Protein AF-A0A502I8U9-F1 (afdb_monomer)

Solvent-accessible surface area (backbone atoms only — not comparable to full-atom values): 5964 Å² total; per-residue (Å²): 132,61,50,52,40,38,21,31,28,50,96,65,68,37,88,92,39,73,93,49,68,43,16,64,54,47,32,56,50,46,45,60,57,45,50,75,48,30,48,58,88,40,40,46,66,42,69,39,44,43,92,63,51,87,46,75,69,41,45,56,53,24,51,42,40,74,69,69,74,45,55,42,24,26,33,32,43,91,88,39,83,56,30,47,42,72,60,51,67,68,47,52,51,54,50,40,48,73,72,66,44,51,50,54,95,78,114

pLDDT: mean 92.36, std 6.61, range [60.75, 97.81]

Organism: Brevibacillus laterosporus (NCBI:txid1465)

Secondary structure (DSSP, 8-state):
-PEEEEEEE-SSPPTT-TTSPPHHHHHHHHHHHHHTTB-GGGEEEEEEETTS--SHHHHHHHHHHHTTSS-SSEEEETTEEEEESS--HHHHHHHHHHTTPPBGGG-

Mean predicted aligned error: 3.65 Å

Sequence (107 aa):
MKVEILVYGTEQLCASCVNLPSAKETAVWLEAAAGRKFVQEQFAVRYCDFLQPTTEIDKLWAKRIEEEALWYPLVVISGEIVGEGNPKLKQVYDALAKAGVQHLDQL

Radius of gyration: 13.41 Å; Cα contacts (8 Å, |Δi|>4): 180; chains: 1; bounding box: 34×26×34 Å

Structure (mmCIF, N/CA/C/O backbone):
data_AF-A0A502I8U9-F1
#
_entry.id   AF-A0A502I8U9-F1
#
loop_
_atom_site.group_PDB
_atom_site.id
_atom_site.type_symbol
_atom_site.label_atom_id
_atom_site.label_alt_id
_atom_site.label_comp_id
_atom_site.label_asym_id
_atom_site.label_entity_id
_atom_site.label_seq_id
_atom_site.pdbx_PDB_ins_code
_atom_site.Cartn_x
_atom_site.Cartn_y
_atom_site.Cartn_z
_atom_site.occupancy
_atom_site.B_iso_or_equiv
_atom_site.auth_seq_id
_atom_site.auth_comp_id
_atom_site.auth_asym_id
_atom_site.auth_atom_id
_atom_site.pdbx_PDB_model_num
ATOM 1 N N . MET A 1 1 ? -5.553 -5.763 16.399 1.00 72.56 1 MET A N 1
ATOM 2 C CA . MET A 1 1 ? -4.711 -6.017 15.207 1.00 72.56 1 MET A CA 1
ATOM 3 C C . MET A 1 1 ? -4.886 -4.840 14.271 1.00 72.56 1 MET A C 1
ATOM 5 O O . MET A 1 1 ? -5.990 -4.312 14.241 1.00 72.56 1 MET A O 1
ATOM 9 N N . LYS A 1 2 ? -3.832 -4.411 13.574 1.00 92.00 2 LYS A N 1
ATOM 10 C CA . LYS A 1 2 ? -3.929 -3.350 12.565 1.00 92.00 2 LYS A CA 1
ATOM 11 C C . LYS A 1 2 ? -4.002 -3.970 11.176 1.00 92.00 2 LYS A C 1
ATOM 13 O O . LYS A 1 2 ? -3.347 -4.982 10.939 1.00 92.00 2 LYS A O 1
ATOM 18 N N . VAL A 1 3 ? -4.779 -3.371 10.284 1.00 96.56 3 VAL A N 1
ATOM 19 C CA . VAL A 1 3 ? -4.795 -3.726 8.863 1.00 96.56 3 VAL A CA 1
ATOM 20 C C . VAL A 1 3 ? -3.572 -3.105 8.195 1.00 96.56 3 VAL A C 1
ATOM 22 O O . VAL A 1 3 ? -3.350 -1.902 8.299 1.00 96.56 3 VAL A O 1
ATOM 25 N N . GLU A 1 4 ? -2.762 -3.912 7.518 1.00 96.69 4 GLU A N 1
ATOM 26 C CA . GLU A 1 4 ? -1.605 -3.399 6.786 1.00 96.69 4 GLU A CA 1
ATOM 27 C C . GLU A 1 4 ? -1.975 -3.042 5.345 1.00 96.69 4 GLU A C 1
ATOM 29 O O . GLU A 1 4 ? -2.606 -3.827 4.632 1.00 96.69 4 GLU A O 1
ATOM 34 N N . ILE A 1 5 ? -1.533 -1.863 4.916 1.00 97.50 5 ILE A N 1
ATOM 35 C CA . ILE A 1 5 ? -1.488 -1.449 3.517 1.00 97.50 5 ILE A CA 1
ATOM 36 C C . ILE A 1 5 ? -0.044 -1.607 3.057 1.00 97.50 5 ILE A C 1
ATOM 38 O O . ILE A 1 5 ? 0.821 -0.788 3.371 1.00 97.50 5 ILE A O 1
ATOM 42 N N . LEU A 1 6 ? 0.229 -2.685 2.336 1.00 97.81 6 LEU A N 1
ATOM 43 C CA . LEU A 1 6 ? 1.558 -2.991 1.827 1.00 97.81 6 LEU A CA 1
ATOM 44 C C . LEU A 1 6 ? 1.728 -2.322 0.469 1.00 97.81 6 LEU A C 1
ATOM 46 O O . LEU A 1 6 ? 0.914 -2.532 -0.429 1.00 97.81 6 LEU A O 1
ATOM 50 N N . VAL A 1 7 ? 2.775 -1.514 0.322 1.00 97.69 7 VAL A N 1
ATOM 51 C CA . VAL A 1 7 ? 3.098 -0.819 -0.927 1.00 97.69 7 VAL A CA 1
ATOM 52 C C . VAL A 1 7 ? 4.458 -1.298 -1.407 1.00 97.69 7 VAL A C 1
ATOM 54 O O . VAL A 1 7 ? 5.493 -0.888 -0.878 1.00 97.69 7 VAL A O 1
ATOM 57 N N . TYR A 1 8 ? 4.451 -2.177 -2.403 1.00 97.12 8 TYR A N 1
ATOM 58 C CA . TYR A 1 8 ? 5.655 -2.736 -2.998 1.00 97.12 8 TYR A CA 1
ATOM 59 C C . TYR A 1 8 ? 6.167 -1.867 -4.141 1.00 97.12 8 TYR A C 1
ATOM 61 O O . TYR A 1 8 ? 5.410 -1.406 -4.998 1.00 97.12 8 TYR A O 1
ATOM 69 N N . GLY A 1 9 ? 7.478 -1.688 -4.175 1.00 94.31 9 GLY A N 1
ATOM 70 C CA . GLY A 1 9 ? 8.214 -1.097 -5.283 1.00 94.31 9 GLY A CA 1
ATOM 71 C C . GLY A 1 9 ? 9.700 -1.160 -4.987 1.00 94.31 9 GLY A C 1
ATOM 72 O O . GLY A 1 9 ? 10.132 -1.986 -4.195 1.00 94.31 9 GLY A O 1
ATOM 73 N N . THR A 1 10 ? 10.477 -0.273 -5.589 1.00 92.19 10 THR A N 1
ATOM 74 C CA . THR A 1 10 ? 11.901 -0.118 -5.284 1.00 92.19 10 THR A CA 1
ATOM 75 C C . THR A 1 10 ? 12.272 1.369 -5.351 1.00 92.19 10 THR A C 1
ATOM 77 O O . THR A 1 10 ? 11.378 2.214 -5.454 1.00 92.19 10 THR A O 1
ATOM 80 N N . GLU A 1 11 ? 13.548 1.725 -5.208 1.00 85.06 11 GLU A N 1
ATOM 81 C CA . GLU A 1 11 ? 13.998 3.119 -5.352 1.00 85.06 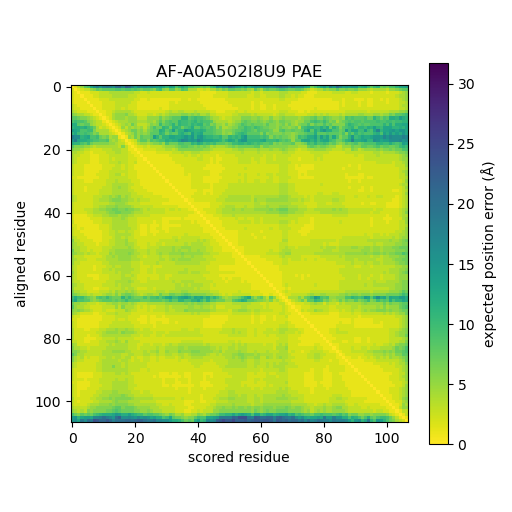11 GLU A CA 1
ATOM 82 C C . GLU A 1 11 ? 13.886 3.626 -6.790 1.00 85.06 11 GLU A C 1
ATOM 84 O O . GLU A 1 11 ? 13.669 4.813 -7.022 1.00 85.06 11 GLU A O 1
ATOM 89 N N . GLN A 1 12 ? 14.021 2.722 -7.756 1.00 83.75 12 GLN A N 1
ATOM 90 C CA . GLN A 1 12 ? 13.835 3.020 -9.168 1.00 83.75 12 GLN A CA 1
ATOM 91 C C . GLN A 1 12 ? 12.348 3.167 -9.501 1.00 83.75 12 GLN A C 1
ATOM 93 O O . GLN A 1 12 ? 11.495 2.485 -8.932 1.00 83.75 12 GLN A O 1
ATOM 98 N N . LEU A 1 13 ? 12.042 4.061 -10.442 1.00 79.00 13 LEU A N 1
ATOM 99 C CA . LEU A 1 13 ? 10.702 4.183 -11.008 1.00 79.00 13 LEU A CA 1
ATOM 100 C C . LEU A 1 13 ? 10.425 3.017 -11.956 1.00 79.00 13 LEU A C 1
ATOM 102 O O . LEU A 1 13 ? 11.315 2.553 -12.670 1.00 79.00 13 LEU A O 1
ATOM 106 N N . CYS A 1 14 ? 9.167 2.587 -12.006 1.00 80.56 14 CYS A N 1
ATOM 107 C CA . CYS A 1 14 ? 8.752 1.556 -12.944 1.00 80.56 14 CYS A CA 1
ATOM 108 C C . CYS A 1 14 ? 8.925 2.057 -14.379 1.00 80.56 14 CYS A C 1
ATOM 110 O O . CYS A 1 14 ? 8.385 3.101 -14.750 1.00 80.56 14 CYS A O 1
ATOM 112 N N . ALA A 1 15 ? 9.639 1.279 -15.198 1.00 77.75 15 ALA A N 1
ATOM 113 C CA . ALA A 1 15 ? 9.881 1.589 -16.605 1.00 77.75 15 ALA A CA 1
ATOM 114 C C . ALA A 1 15 ? 8.576 1.787 -17.402 1.00 77.75 15 ALA A C 1
ATOM 116 O O . ALA A 1 15 ? 8.534 2.590 -18.331 1.00 77.75 15 ALA A O 1
ATOM 117 N N . SER A 1 16 ? 7.495 1.113 -16.999 1.00 80.31 16 SER A N 1
ATOM 118 C CA . SER A 1 16 ? 6.164 1.237 -17.608 1.00 80.31 16 SER A CA 1
ATOM 119 C C . SER A 1 16 ? 5.334 2.398 -17.045 1.00 80.31 16 SER A C 1
ATOM 121 O O . SER A 1 16 ? 4.324 2.777 -17.636 1.00 80.31 16 SER A O 1
ATOM 123 N N . CYS A 1 17 ? 5.733 2.984 -15.911 1.00 76.44 17 CYS A N 1
ATOM 124 C CA . CYS A 1 17 ? 4.963 3.990 -15.171 1.00 76.44 17 CYS A CA 1
ATOM 125 C C . CYS A 1 17 ? 5.763 5.278 -14.909 1.00 76.44 17 CYS A C 1
ATOM 127 O O . CYS A 1 17 ? 5.552 5.938 -13.899 1.00 76.44 17 CYS A O 1
ATOM 129 N N . VAL A 1 18 ? 6.662 5.667 -15.818 1.00 76.69 18 VAL A N 1
ATOM 130 C CA . VAL A 1 18 ? 7.643 6.762 -15.629 1.00 76.69 18 VAL A CA 1
ATOM 131 C C . VAL A 1 18 ? 7.076 8.129 -15.218 1.00 76.69 18 VAL A C 1
ATOM 133 O O . VAL A 1 18 ? 7.804 8.931 -14.645 1.00 76.69 18 VAL A O 1
ATOM 136 N N . ASN A 1 19 ? 5.796 8.405 -15.489 1.00 81.81 19 ASN A N 1
ATOM 137 C CA . ASN A 1 19 ? 5.130 9.667 -15.129 1.00 81.81 19 ASN A CA 1
ATOM 138 C C . ASN A 1 19 ? 4.263 9.566 -13.860 1.00 81.81 19 ASN A C 1
ATOM 140 O O . ASN A 1 19 ? 3.532 10.503 -13.537 1.00 81.81 19 ASN A O 1
ATOM 144 N N . LEU A 1 20 ? 4.272 8.414 -13.190 1.00 85.06 20 LEU A N 1
ATOM 145 C CA . LEU A 1 20 ? 3.490 8.139 -11.989 1.00 85.06 20 LEU A CA 1
ATOM 146 C C . LEU A 1 20 ? 4.384 8.210 -10.742 1.00 85.06 20 LEU A C 1
ATOM 148 O O . LEU A 1 20 ? 5.599 8.027 -10.847 1.00 85.06 20 LEU A O 1
ATOM 152 N N . PRO A 1 21 ? 3.800 8.492 -9.564 1.00 86.50 21 PRO A N 1
ATOM 153 C CA . PRO A 1 21 ? 4.557 8.563 -8.321 1.00 86.50 21 PRO A CA 1
ATOM 154 C C . PRO A 1 21 ? 5.280 7.246 -8.022 1.00 86.50 21 PRO A C 1
ATOM 156 O O . PRO A 1 21 ? 4.788 6.154 -8.320 1.00 86.50 21 PRO A O 1
ATOM 159 N N . SER A 1 22 ? 6.432 7.349 -7.365 1.00 92.00 22 SER A N 1
ATOM 160 C CA . SER A 1 22 ? 7.155 6.186 -6.853 1.00 92.00 22 SER A CA 1
ATOM 161 C C . SER A 1 22 ? 6.338 5.430 -5.799 1.00 92.00 22 SER A C 1
ATOM 163 O O . SER A 1 22 ? 5.364 5.931 -5.228 1.00 92.00 22 SER A O 1
ATOM 165 N N . ALA A 1 23 ? 6.768 4.214 -5.468 1.00 94.31 23 ALA A N 1
ATOM 166 C CA . ALA A 1 23 ? 6.155 3.445 -4.388 1.00 94.31 23 ALA A CA 1
ATOM 167 C C . ALA A 1 23 ? 6.311 4.095 -3.008 1.00 94.31 23 ALA A C 1
ATOM 169 O O . ALA A 1 23 ? 5.387 4.020 -2.198 1.00 94.31 23 ALA A O 1
ATOM 170 N N . LYS A 1 24 ? 7.421 4.799 -2.756 1.00 94.50 24 LYS A N 1
ATOM 171 C CA . LYS A 1 24 ? 7.606 5.573 -1.519 1.00 94.50 24 LYS A CA 1
ATOM 172 C C . LYS A 1 24 ? 6.610 6.734 -1.443 1.00 94.50 24 LYS A C 1
ATOM 174 O O . LYS A 1 24 ? 5.937 6.896 -0.429 1.00 94.50 24 LYS A O 1
ATOM 179 N N . GLU A 1 25 ? 6.463 7.500 -2.523 1.00 94.62 25 GLU A N 1
ATOM 180 C CA . GLU A 1 25 ? 5.487 8.599 -2.590 1.00 94.62 25 GLU A CA 1
ATOM 181 C C . GLU A 1 25 ? 4.050 8.090 -2.470 1.00 94.62 25 GLU A C 1
ATOM 183 O O . GLU A 1 25 ? 3.247 8.666 -1.738 1.00 94.62 25 GLU A O 1
ATOM 188 N N . THR A 1 26 ? 3.741 6.969 -3.125 1.00 95.50 26 THR A N 1
ATOM 189 C CA . THR A 1 26 ? 2.437 6.306 -3.033 1.00 95.50 26 THR A CA 1
ATOM 190 C C . THR A 1 26 ? 2.136 5.879 -1.600 1.00 95.50 26 THR A C 1
ATOM 192 O O . THR A 1 26 ? 1.032 6.120 -1.124 1.00 95.50 26 THR A O 1
ATOM 195 N N . ALA A 1 27 ? 3.105 5.312 -0.876 1.00 96.88 27 ALA A N 1
ATOM 196 C CA . ALA A 1 27 ? 2.929 4.945 0.527 1.00 96.88 27 ALA A CA 1
ATOM 197 C C . ALA A 1 27 ? 2.604 6.165 1.407 1.00 96.88 27 ALA A C 1
ATOM 199 O O . ALA A 1 27 ? 1.620 6.144 2.144 1.00 96.88 27 ALA A O 1
ATOM 200 N N . VAL A 1 28 ? 3.368 7.256 1.281 1.00 96.44 28 VAL A N 1
ATOM 201 C CA . VAL A 1 28 ? 3.125 8.501 2.038 1.00 96.44 28 VAL A CA 1
ATOM 202 C C . VAL A 1 28 ? 1.759 9.099 1.701 1.00 96.44 28 VAL A C 1
ATOM 204 O O . VAL A 1 28 ? 1.018 9.529 2.587 1.00 96.44 28 VAL A O 1
ATOM 207 N N . TRP A 1 29 ? 1.403 9.112 0.418 1.00 96.19 29 TRP A N 1
ATOM 208 C CA . TRP A 1 29 ? 0.111 9.604 -0.040 1.00 96.19 29 TRP A CA 1
ATOM 209 C C . TRP A 1 29 ? -1.050 8.770 0.507 1.00 96.19 29 TRP A C 1
ATOM 211 O O . TRP A 1 29 ? -2.030 9.348 0.981 1.00 96.19 29 TRP A O 1
ATOM 221 N N . LEU A 1 30 ? -0.941 7.439 0.479 1.00 97.12 30 LEU A N 1
ATOM 222 C CA . LEU A 1 30 ? -1.960 6.537 1.014 1.00 97.12 30 LEU A CA 1
ATOM 223 C C . LEU A 1 30 ? -2.108 6.677 2.526 1.00 97.12 30 LEU A C 1
ATOM 225 O O . LEU A 1 30 ? -3.240 6.735 2.995 1.00 97.12 30 LEU A O 1
ATOM 229 N N . GLU A 1 31 ? -1.009 6.806 3.268 1.00 96.81 31 GLU A N 1
ATOM 230 C CA . GLU A 1 31 ? -1.029 7.031 4.720 1.00 96.81 31 GLU A CA 1
ATOM 231 C C . GLU A 1 31 ? -1.820 8.307 5.035 1.00 96.81 31 GLU A C 1
ATOM 233 O O . GLU A 1 31 ? -2.803 8.285 5.777 1.00 96.81 31 GLU A O 1
ATOM 238 N N . ALA A 1 32 ? -1.471 9.414 4.371 1.00 96.31 32 ALA A N 1
ATOM 239 C CA . ALA A 1 32 ? -2.157 10.687 4.557 1.00 96.31 32 ALA A CA 1
ATOM 240 C C . ALA A 1 32 ? -3.625 10.635 4.102 1.00 96.31 32 ALA A C 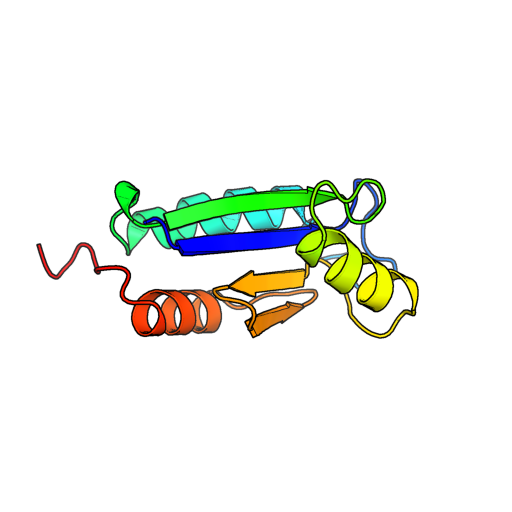1
ATOM 242 O O . ALA A 1 32 ? -4.489 11.261 4.715 1.00 96.31 32 ALA A O 1
ATOM 243 N N . ALA A 1 33 ? -3.930 9.948 2.999 1.00 96.25 33 ALA A N 1
ATOM 244 C CA . ALA A 1 33 ? -5.275 9.893 2.436 1.00 96.25 33 ALA A CA 1
ATOM 245 C C . ALA A 1 33 ? -6.218 8.961 3.193 1.00 96.25 33 ALA A C 1
ATOM 247 O O . ALA A 1 33 ? -7.399 9.291 3.325 1.00 96.25 33 ALA A O 1
ATOM 248 N N . ALA A 1 34 ? -5.730 7.824 3.680 1.00 96.06 34 ALA A N 1
ATOM 249 C CA . ALA A 1 34 ? -6.491 6.923 4.533 1.00 96.06 34 ALA A CA 1
ATOM 250 C C . ALA A 1 34 ? -6.719 7.546 5.915 1.00 96.06 34 ALA A C 1
ATOM 252 O O . ALA A 1 34 ? -7.852 7.523 6.393 1.00 96.06 34 ALA A O 1
ATOM 253 N N . GLY A 1 35 ? -5.714 8.218 6.488 1.00 95.88 35 GLY A N 1
ATOM 254 C CA . GLY A 1 35 ? -5.816 8.851 7.810 1.00 95.88 35 GLY A CA 1
ATOM 255 C C . GLY A 1 35 ? -6.817 10.007 7.892 1.00 95.88 35 GLY A C 1
ATOM 256 O O . GLY A 1 35 ? -7.264 10.367 8.973 1.00 95.88 35 GLY A O 1
ATOM 257 N N . ARG A 1 36 ? -7.234 10.576 6.751 1.00 95.50 36 ARG A N 1
ATOM 258 C CA . ARG A 1 36 ? -8.326 11.569 6.694 1.00 95.50 36 ARG A CA 1
ATOM 259 C C . ARG A 1 36 ? -9.726 10.962 6.785 1.00 95.50 36 ARG A C 1
ATOM 261 O O . ARG A 1 36 ? -10.683 11.709 6.945 1.00 95.50 36 ARG A O 1
ATOM 268 N N . LYS A 1 37 ? -9.864 9.650 6.593 1.00 95.69 37 LYS A N 1
ATOM 269 C CA . LYS A 1 37 ? -11.161 8.977 6.425 1.00 95.69 37 LYS A CA 1
ATOM 270 C C . LYS A 1 37 ? -11.378 7.841 7.420 1.00 95.69 37 LYS A C 1
ATOM 272 O O . LYS A 1 37 ? -12.519 7.556 7.770 1.00 95.69 37 LYS A O 1
ATOM 277 N N . PHE A 1 38 ? -10.299 7.219 7.877 1.00 96.38 38 PHE A N 1
ATOM 278 C CA . PHE A 1 38 ? -10.311 6.047 8.740 1.00 96.38 38 PHE A CA 1
ATOM 279 C C . PHE A 1 38 ? -9.550 6.299 10.040 1.00 96.38 38 PHE A C 1
ATOM 281 O O . PHE A 1 38 ? -8.670 7.156 10.099 1.00 96.38 38 PHE A O 1
ATOM 288 N N . VAL A 1 39 ? -9.870 5.518 11.071 1.00 95.62 39 VAL A N 1
ATOM 289 C CA . VAL A 1 39 ? -9.168 5.540 12.361 1.00 95.62 39 VAL A CA 1
ATOM 290 C C . VAL A 1 39 ? -7.717 5.093 12.174 1.00 95.62 39 VAL A C 1
ATOM 292 O O . VAL A 1 39 ? -7.450 3.926 11.879 1.00 95.62 39 VAL A O 1
ATOM 295 N N . GLN A 1 40 ? -6.778 6.019 12.370 1.00 94.00 40 GLN A N 1
ATOM 296 C CA . GLN A 1 40 ? -5.346 5.820 12.128 1.00 94.00 40 GLN A CA 1
ATOM 297 C C . GLN A 1 40 ? -4.758 4.662 12.948 1.00 94.00 40 GLN A C 1
ATOM 299 O O . GLN A 1 40 ? -3.875 3.939 12.496 1.00 94.00 40 GLN A O 1
ATOM 304 N N . GLU A 1 41 ? -5.256 4.430 14.160 1.00 94.12 41 GLU A N 1
ATOM 305 C CA . GLU A 1 41 ? -4.773 3.368 15.042 1.00 94.12 41 GLU A CA 1
ATOM 306 C C . GLU A 1 41 ? -5.123 1.961 14.537 1.00 94.12 41 GLU A C 1
ATOM 308 O O . GLU A 1 41 ? -4.532 0.987 15.009 1.00 94.12 41 GLU A O 1
ATOM 313 N N . GLN A 1 42 ? -6.056 1.833 13.589 1.00 96.12 42 GLN A N 1
ATOM 314 C CA . GLN A 1 42 ? -6.549 0.550 13.081 1.00 96.12 42 GLN A CA 1
ATOM 315 C C . GLN A 1 42 ? -5.857 0.078 11.804 1.00 96.12 42 GLN A C 1
ATOM 317 O O . GLN A 1 42 ? -6.04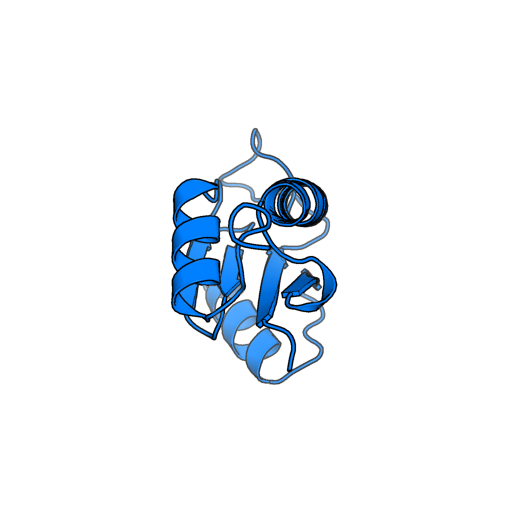4 -1.076 11.416 1.00 96.12 42 GLN A O 1
ATOM 322 N N . PHE A 1 43 ? -5.029 0.909 11.174 1.00 97.12 43 PHE A N 1
ATOM 323 C CA . PHE A 1 43 ? -4.245 0.509 10.011 1.00 97.12 43 PHE A CA 1
ATOM 324 C C . PHE A 1 43 ? -2.804 1.028 10.085 1.00 97.12 43 PHE A C 1
ATOM 326 O O . PHE A 1 43 ? -2.436 1.775 10.991 1.00 97.12 43 PHE A O 1
ATOM 333 N N . ALA A 1 44 ? -1.959 0.555 9.176 1.00 96.94 44 ALA A N 1
ATOM 334 C CA . ALA A 1 44 ? -0.609 1.068 8.974 1.00 96.94 44 AL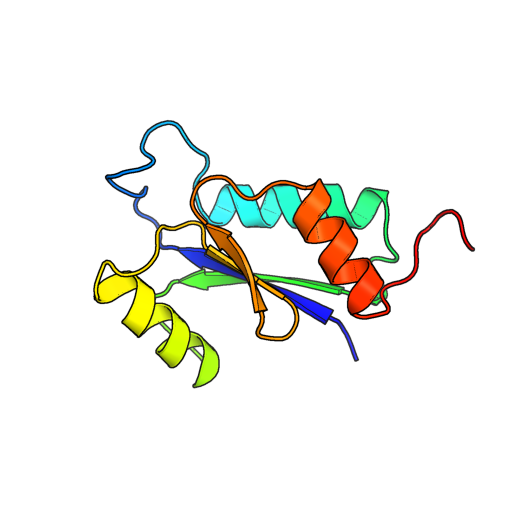A A CA 1
ATOM 335 C C . ALA A 1 44 ? -0.213 0.903 7.505 1.00 96.94 44 ALA A C 1
ATOM 337 O O . ALA A 1 44 ? -0.477 -0.151 6.921 1.00 96.94 44 ALA A O 1
ATOM 338 N N . VAL A 1 45 ? 0.440 1.901 6.910 1.00 97.44 45 VAL A N 1
ATOM 339 C CA . VAL A 1 45 ? 1.068 1.746 5.594 1.00 97.44 45 VAL A CA 1
ATOM 340 C C . VAL A 1 45 ? 2.525 1.328 5.756 1.00 97.44 45 VAL A C 1
ATOM 342 O O . VAL A 1 45 ? 3.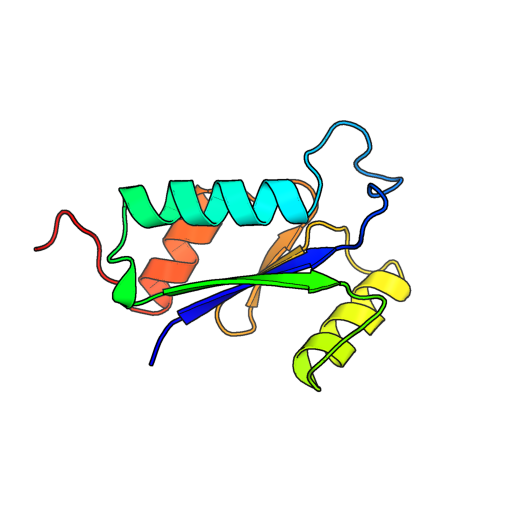297 1.948 6.488 1.00 97.44 45 VAL A O 1
ATOM 345 N N . ARG A 1 46 ? 2.924 0.284 5.027 1.00 96.62 46 ARG A N 1
ATOM 346 C CA . ARG A 1 46 ? 4.302 -0.210 4.985 1.00 96.62 46 ARG A CA 1
ATOM 347 C C . ARG A 1 46 ? 4.823 -0.190 3.556 1.00 96.62 46 ARG A C 1
ATOM 349 O O . ARG A 1 46 ? 4.334 -0.913 2.689 1.00 96.62 46 ARG A O 1
ATOM 356 N N . TYR A 1 47 ? 5.857 0.612 3.324 1.00 96.81 47 TYR A N 1
ATOM 357 C CA . TYR A 1 47 ? 6.651 0.521 2.104 1.00 96.81 47 TYR A CA 1
ATOM 358 C C . TYR A 1 47 ? 7.528 -0.735 2.142 1.00 96.81 47 TYR A C 1
ATOM 360 O O . TYR A 1 47 ? 8.182 -1.009 3.150 1.00 96.81 47 TYR A O 1
ATOM 368 N N . CYS A 1 48 ? 7.540 -1.481 1.041 1.00 96.38 48 CYS A N 1
ATOM 369 C CA . CYS A 1 48 ? 8.267 -2.734 0.900 1.00 96.38 48 CYS A CA 1
ATOM 370 C C . CYS A 1 48 ? 9.148 -2.669 -0.355 1.00 96.38 48 CYS A C 1
ATOM 372 O O . CYS A 1 48 ? 8.626 -2.616 -1.470 1.00 96.38 48 CYS A O 1
ATOM 374 N N . ASP A 1 49 ? 10.472 -2.679 -0.180 1.00 95.62 49 ASP A N 1
ATOM 375 C CA . ASP A 1 49 ? 11.401 -2.820 -1.304 1.00 95.62 49 ASP A CA 1
ATOM 376 C C . ASP A 1 49 ? 11.414 -4.284 -1.755 1.00 95.62 49 ASP A C 1
ATOM 378 O O . ASP A 1 49 ? 11.860 -5.160 -1.010 1.00 95.62 49 ASP A O 1
ATOM 382 N N . PHE A 1 50 ? 10.899 -4.569 -2.953 1.00 92.94 50 PHE A N 1
ATOM 383 C CA . PHE A 1 50 ? 10.819 -5.948 -3.437 1.00 92.94 50 PHE A CA 1
ATOM 384 C C . PHE A 1 50 ? 12.198 -6.559 -3.724 1.00 92.94 50 PHE A C 1
ATOM 386 O O . PHE A 1 50 ? 12.311 -7.778 -3.752 1.00 92.94 50 PHE A O 1
ATOM 393 N N . LEU A 1 51 ? 13.251 -5.746 -3.867 1.00 93.12 51 LEU A N 1
ATOM 394 C CA . LEU A 1 51 ? 14.629 -6.238 -3.990 1.00 93.12 51 LEU A CA 1
ATOM 395 C C . LEU A 1 51 ? 15.215 -6.704 -2.648 1.00 93.12 51 LEU A C 1
ATOM 397 O O . LEU A 1 51 ? 16.231 -7.396 -2.616 1.00 93.12 51 LEU A O 1
ATOM 401 N N . GLN A 1 52 ? 14.591 -6.322 -1.532 1.00 94.31 52 GLN A N 1
ATOM 402 C CA . GLN A 1 52 ? 15.027 -6.649 -0.174 1.00 94.31 52 GLN A CA 1
ATOM 403 C C . GLN A 1 52 ? 13.833 -7.127 0.675 1.00 94.31 52 GLN A C 1
ATOM 405 O O . GLN A 1 52 ? 13.478 -6.488 1.671 1.00 94.31 52 GLN A O 1
ATOM 410 N N . PRO A 1 53 ? 13.183 -8.249 0.304 1.00 94.00 53 PRO A N 1
ATOM 411 C CA . PRO A 1 53 ? 11.988 -8.718 0.994 1.00 94.00 53 PRO A CA 1
ATOM 412 C C . PRO A 1 53 ? 12.320 -9.185 2.418 1.00 94.00 53 PRO A C 1
ATOM 414 O O . PRO A 1 53 ? 13.243 -9.974 2.631 1.00 94.00 53 PRO A O 1
ATOM 417 N N . THR A 1 54 ? 11.543 -8.736 3.406 1.00 93.25 54 THR A N 1
ATOM 418 C CA . THR A 1 54 ? 11.806 -9.013 4.831 1.00 93.25 54 THR A CA 1
ATOM 419 C C . THR A 1 54 ? 10.960 -10.149 5.403 1.00 93.25 54 THR A C 1
ATOM 421 O O . THR A 1 54 ? 11.297 -10.703 6.449 1.00 93.25 54 THR A O 1
ATOM 424 N N . THR A 1 55 ? 9.881 -10.536 4.720 1.00 94.31 55 THR A N 1
ATOM 425 C CA . THR A 1 55 ? 8.957 -11.598 5.142 1.00 94.31 55 THR A CA 1
ATOM 426 C C . THR A 1 55 ? 8.670 -12.582 4.005 1.00 94.31 55 THR A C 1
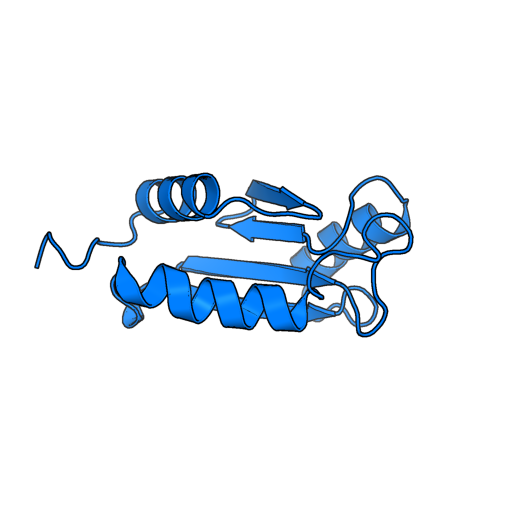ATOM 428 O O . THR A 1 55 ? 8.914 -12.287 2.836 1.00 94.31 55 THR A O 1
ATOM 431 N N . GLU A 1 56 ? 8.110 -13.755 4.320 1.00 94.38 56 GLU A N 1
ATOM 432 C CA . GLU A 1 56 ? 7.714 -14.735 3.293 1.00 94.38 56 GLU A CA 1
ATOM 433 C C . GLU A 1 56 ? 6.613 -14.201 2.363 1.00 94.38 56 GLU A C 1
ATOM 435 O O . GLU A 1 56 ? 6.618 -14.497 1.169 1.00 94.38 56 GLU A O 1
ATOM 440 N N . ILE A 1 57 ? 5.702 -13.367 2.881 1.00 93.31 57 ILE A N 1
ATOM 441 C CA . ILE A 1 57 ? 4.686 -12.717 2.047 1.00 93.31 57 ILE A CA 1
ATOM 442 C C . ILE A 1 57 ? 5.324 -11.682 1.111 1.00 93.31 57 ILE A C 1
ATOM 444 O O . ILE A 1 57 ? 4.957 -11.616 -0.060 1.00 93.31 57 ILE A O 1
ATOM 448 N N . ASP A 1 58 ? 6.338 -10.945 1.576 1.00 95.81 58 ASP A N 1
ATOM 449 C CA . ASP A 1 58 ? 7.070 -9.998 0.730 1.00 95.81 58 ASP A CA 1
ATOM 450 C C . ASP A 1 58 ? 7.835 -10.722 -0.379 1.00 95.81 58 ASP A C 1
ATOM 452 O O . ASP A 1 58 ? 7.811 -10.267 -1.517 1.00 95.81 58 ASP A O 1
ATOM 456 N N . LYS A 1 59 ? 8.442 -11.881 -0.085 1.00 95.50 59 LYS A N 1
ATOM 457 C CA . LYS A 1 59 ? 9.100 -12.723 -1.099 1.00 95.50 59 LYS A CA 1
ATOM 458 C C . LYS A 1 59 ? 8.125 -13.195 -2.176 1.00 95.50 59 LYS A C 1
ATOM 460 O O . LYS A 1 59 ? 8.482 -13.219 -3.352 1.00 95.50 59 LYS A O 1
ATOM 465 N N . LEU A 1 60 ? 6.900 -13.562 -1.792 1.00 95.06 60 LEU A N 1
ATOM 466 C CA . LEU A 1 60 ? 5.864 -13.977 -2.740 1.00 95.06 60 LEU A CA 1
ATOM 467 C C . LEU A 1 60 ? 5.508 -12.845 -3.711 1.00 95.06 60 LEU A C 1
ATOM 469 O O . LEU A 1 60 ? 5.437 -13.073 -4.918 1.00 95.06 60 LEU A O 1
ATOM 473 N N . TRP A 1 61 ? 5.276 -11.638 -3.195 1.00 95.62 61 TRP A N 1
ATOM 474 C CA . TRP A 1 61 ? 4.933 -10.486 -4.029 1.00 95.62 61 TRP A CA 1
ATOM 475 C C . TRP A 1 61 ? 6.115 -9.997 -4.856 1.00 95.62 61 TRP A C 1
ATOM 477 O O . TRP A 1 61 ? 5.933 -9.716 -6.038 1.00 95.62 61 TRP A O 1
ATOM 487 N N . ALA A 1 62 ? 7.316 -9.977 -4.275 1.00 94.56 62 ALA A N 1
ATOM 488 C CA . ALA A 1 62 ? 8.544 -9.617 -4.968 1.00 94.56 62 ALA A CA 1
ATOM 489 C C . ALA A 1 62 ? 8.762 -10.479 -6.207 1.00 94.56 62 ALA A C 1
ATOM 491 O O . ALA A 1 62 ? 8.852 -9.948 -7.310 1.00 94.56 62 ALA A O 1
ATOM 492 N N . LYS A 1 63 ? 8.677 -11.804 -6.046 1.00 94.44 63 LYS A N 1
ATOM 493 C CA . LYS A 1 63 ? 8.815 -12.745 -7.157 1.00 94.44 63 LYS A CA 1
ATOM 494 C C . LYS A 1 63 ? 7.840 -12.447 -8.300 1.00 94.44 63 LYS A C 1
ATOM 496 O O . LYS A 1 63 ? 8.228 -12.475 -9.459 1.00 94.44 63 LYS A O 1
ATOM 501 N N . ARG A 1 64 ? 6.580 -12.122 -7.988 1.00 93.12 64 ARG A N 1
ATOM 502 C CA . ARG A 1 64 ? 5.566 -11.801 -9.010 1.00 93.12 64 ARG A CA 1
ATOM 503 C C . ARG A 1 64 ? 5.836 -10.479 -9.735 1.00 93.12 64 ARG A C 1
ATOM 505 O O . ARG A 1 64 ? 5.455 -10.350 -10.893 1.00 93.12 64 ARG A O 1
ATOM 512 N N . ILE A 1 65 ? 6.446 -9.505 -9.062 1.00 91.25 65 ILE A N 1
ATOM 513 C CA . ILE A 1 65 ? 6.857 -8.234 -9.675 1.00 91.25 65 ILE A CA 1
ATOM 514 C C . ILE A 1 65 ? 8.081 -8.459 -10.575 1.00 91.25 65 ILE A C 1
ATOM 516 O O . ILE A 1 65 ? 8.109 -7.967 -11.699 1.00 91.25 65 ILE A O 1
ATOM 520 N N . GLU A 1 66 ? 9.067 -9.227 -10.106 1.00 89.81 66 GLU A N 1
ATOM 521 C CA . GLU A 1 66 ? 10.296 -9.546 -10.849 1.00 89.81 66 GLU A CA 1
ATOM 522 C C . GLU A 1 66 ? 10.039 -10.407 -12.090 1.00 89.81 66 GLU A C 1
ATOM 524 O O . GLU A 1 66 ? 10.681 -10.209 -13.115 1.00 89.81 66 GLU A O 1
ATOM 529 N N . GLU A 1 67 ? 9.067 -11.320 -12.034 1.00 91.19 67 GLU A N 1
ATOM 530 C CA . GLU A 1 67 ? 8.606 -12.114 -13.185 1.00 91.19 67 GLU A CA 1
ATOM 531 C C . GLU A 1 67 ? 7.806 -11.281 -14.215 1.00 91.19 67 GLU A C 1
ATOM 533 O O . GLU A 1 67 ? 7.155 -11.848 -15.092 1.00 91.19 67 GLU A O 1
ATOM 538 N N . GLU A 1 68 ? 7.823 -9.946 -14.102 1.00 78.12 68 GLU A N 1
ATOM 539 C CA . GLU A 1 68 ? 7.098 -8.974 -14.938 1.00 78.12 68 GLU A CA 1
ATOM 540 C C . GLU A 1 68 ? 5.577 -9.215 -15.005 1.00 78.12 68 GLU A C 1
ATOM 542 O O . GLU A 1 68 ? 4.884 -8.713 -15.891 1.00 78.12 68 GLU A O 1
ATOM 547 N N . ALA A 1 69 ? 5.024 -9.966 -14.047 1.00 82.56 69 ALA A N 1
ATOM 548 C CA . ALA A 1 69 ? 3.605 -10.303 -14.009 1.00 82.56 69 ALA A CA 1
ATOM 549 C C . ALA A 1 69 ? 2.742 -9.207 -13.364 1.00 82.56 69 ALA A C 1
ATOM 551 O O . ALA A 1 69 ? 1.517 -9.262 -13.476 1.00 82.56 69 ALA A O 1
ATOM 552 N N . LEU A 1 70 ? 3.359 -8.252 -12.660 1.00 87.88 70 LEU A N 1
ATOM 553 C CA . LEU A 1 70 ? 2.697 -7.147 -11.963 1.00 87.88 70 LEU A CA 1
ATOM 554 C C . LEU A 1 70 ? 3.488 -5.849 -12.129 1.00 87.88 70 LEU A C 1
ATOM 556 O O . LEU A 1 70 ? 4.722 -5.858 -12.148 1.00 87.88 70 LEU A O 1
ATOM 560 N N . TRP A 1 71 ? 2.785 -4.720 -12.171 1.00 90.62 71 TRP A N 1
ATOM 561 C CA . TRP A 1 71 ? 3.419 -3.400 -12.152 1.00 90.62 71 TRP A CA 1
ATOM 562 C C . TRP A 1 71 ? 3.572 -2.862 -10.730 1.00 90.62 71 TRP A C 1
ATOM 564 O O . TRP A 1 71 ? 2.811 -3.200 -9.823 1.00 90.62 71 TRP A O 1
ATOM 574 N N . TYR A 1 72 ? 4.546 -1.972 -10.534 1.00 89.88 72 TYR A N 1
ATOM 575 C CA . TYR A 1 72 ? 4.726 -1.253 -9.277 1.00 89.88 72 TYR A CA 1
ATOM 576 C C . TYR A 1 72 ? 4.573 0.264 -9.483 1.00 89.88 72 TYR A C 1
ATOM 578 O O . TYR A 1 72 ? 4.918 0.768 -10.553 1.00 89.88 72 TYR A O 1
ATOM 586 N N . PRO A 1 73 ? 4.065 1.014 -8.488 1.00 94.12 73 PRO A N 1
ATOM 587 C CA . PRO A 1 73 ? 3.727 0.590 -7.125 1.00 94.12 73 PRO A CA 1
ATOM 588 C C . PRO A 1 73 ? 2.564 -0.406 -7.035 1.00 94.12 73 PRO A C 1
ATOM 590 O O . PRO A 1 73 ? 1.496 -0.164 -7.589 1.00 94.12 73 PRO A O 1
ATOM 593 N N . LEU A 1 74 ? 2.778 -1.516 -6.327 1.00 96.44 74 LEU A N 1
ATOM 594 C CA . LEU A 1 74 ? 1.768 -2.547 -6.076 1.00 96.44 74 LEU A CA 1
ATOM 595 C C . LEU A 1 74 ? 1.222 -2.370 -4.660 1.00 96.44 74 LEU A C 1
ATOM 597 O O . LEU A 1 74 ? 1.985 -2.364 -3.698 1.00 96.44 74 LEU A O 1
ATOM 601 N N . VAL A 1 75 ? -0.096 -2.259 -4.528 1.00 97.81 75 VAL A N 1
ATOM 602 C CA . VAL A 1 75 ? -0.788 -2.085 -3.248 1.00 97.81 75 VAL A CA 1
ATOM 603 C C . VAL A 1 75 ? -1.536 -3.361 -2.892 1.00 97.81 75 VAL A C 1
ATOM 605 O O . VAL A 1 75 ? -2.411 -3.804 -3.640 1.00 97.81 75 VAL A O 1
ATOM 608 N N . VAL A 1 76 ? -1.223 -3.921 -1.726 1.00 97.56 76 VAL A N 1
ATOM 609 C CA . VAL A 1 76 ? -1.843 -5.133 -1.184 1.00 97.56 76 VAL A CA 1
ATOM 610 C C . VAL A 1 76 ? -2.432 -4.830 0.190 1.00 97.56 76 VAL A C 1
ATOM 612 O O . VAL A 1 76 ? -1.761 -4.259 1.047 1.00 97.56 76 VAL A O 1
ATOM 615 N N . ILE A 1 77 ? -3.684 -5.222 0.412 1.00 97.25 77 ILE A N 1
ATOM 616 C CA . ILE A 1 77 ? -4.372 -5.096 1.705 1.00 97.25 77 ILE A CA 1
ATOM 617 C C . ILE A 1 77 ? -5.000 -6.446 2.021 1.00 97.25 77 ILE A C 1
ATOM 619 O O . ILE A 1 77 ? -5.670 -7.029 1.172 1.00 97.25 77 ILE A O 1
ATOM 623 N N . SER A 1 78 ? -4.770 -6.963 3.229 1.00 94.19 78 SER A N 1
ATOM 624 C CA . SER A 1 78 ? -5.319 -8.258 3.671 1.00 94.19 78 SER A CA 1
ATOM 625 C C . SER A 1 78 ? -5.039 -9.420 2.696 1.00 94.19 78 SER A C 1
ATOM 627 O O . SER A 1 78 ? -5.856 -10.323 2.541 1.00 94.19 78 SER A O 1
ATOM 629 N N . GLY A 1 79 ? -3.881 -9.391 2.024 1.00 93.25 79 GLY A N 1
ATOM 630 C CA . GLY A 1 79 ? -3.463 -10.404 1.046 1.00 93.25 79 GLY A CA 1
ATOM 631 C C . GLY A 1 79 ? -4.092 -10.279 -0.349 1.00 93.25 79 GLY A C 1
ATOM 632 O O . GLY A 1 79 ? -3.772 -11.085 -1.220 1.00 93.25 79 GLY A O 1
ATOM 633 N N . GLU A 1 80 ? -4.941 -9.278 -0.594 1.00 94.69 80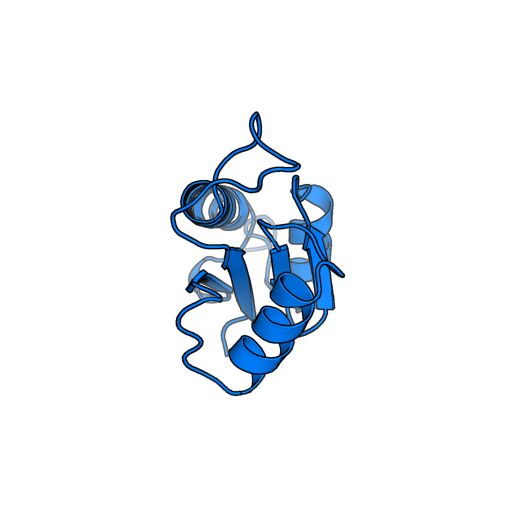 GLU A N 1
ATOM 634 C CA . GLU A 1 80 ? -5.561 -9.014 -1.897 1.00 94.69 80 GLU A CA 1
ATOM 635 C C . GLU A 1 80 ? -4.850 -7.859 -2.620 1.00 94.69 80 GLU A C 1
ATOM 637 O O . GLU A 1 80 ? -4.511 -6.847 -2.003 1.00 94.69 80 GLU A O 1
ATOM 642 N N . ILE A 1 81 ? -4.649 -7.982 -3.940 1.00 96.19 81 ILE A N 1
ATOM 643 C CA . ILE A 1 81 ? -4.170 -6.865 -4.770 1.00 96.19 81 ILE A CA 1
ATOM 644 C C . ILE A 1 81 ? -5.292 -5.836 -4.881 1.00 96.19 81 ILE A C 1
ATOM 646 O O . ILE A 1 81 ? -6.369 -6.131 -5.399 1.00 96.19 81 ILE A O 1
ATOM 650 N N . VAL A 1 82 ? -5.022 -4.617 -4.431 1.00 96.94 82 VAL A N 1
ATOM 651 C CA . VAL A 1 82 ? -5.975 -3.501 -4.467 1.00 96.94 82 VAL A CA 1
ATOM 652 C C . VAL A 1 82 ? -5.712 -2.577 -5.654 1.00 96.94 82 VAL A C 1
ATOM 654 O O . VAL A 1 82 ? -6.643 -1.970 -6.187 1.00 96.94 82 VAL A O 1
ATOM 657 N N . GLY A 1 83 ? -4.460 -2.490 -6.101 1.00 94.44 83 GLY A N 1
ATOM 658 C CA . GLY A 1 83 ? -4.081 -1.752 -7.300 1.00 94.44 83 GLY A CA 1
ATOM 659 C C . GLY A 1 83 ? -2.599 -1.884 -7.625 1.00 94.44 83 GLY A C 1
ATOM 660 O O . GLY A 1 83 ? -1.792 -2.200 -6.757 1.00 94.44 83 GLY A O 1
ATOM 661 N N . GLU A 1 84 ? -2.253 -1.611 -8.877 1.00 92.75 84 GLU A N 1
ATOM 662 C CA . GLU A 1 84 ? -0.885 -1.622 -9.397 1.00 92.75 84 GLU A CA 1
ATOM 663 C C . GLU A 1 84 ? -0.646 -0.400 -10.295 1.00 92.75 84 GLU A C 1
ATOM 665 O O . GLU A 1 84 ? -1.576 0.081 -10.952 1.00 92.75 84 GLU A O 1
ATOM 670 N N . GLY A 1 85 ? 0.580 0.130 -10.298 1.00 88.81 85 GLY A N 1
ATOM 671 C CA . GLY A 1 85 ? 1.004 1.298 -11.080 1.00 88.81 85 GLY A CA 1
ATOM 672 C C . GLY A 1 85 ? 0.364 2.614 -10.617 1.00 88.81 85 GLY A C 1
ATOM 673 O O . GLY A 1 85 ? 1.038 3.487 -10.081 1.00 88.81 85 GLY A O 1
ATOM 674 N N . ASN A 1 86 ? -0.949 2.760 -10.802 1.00 89.75 86 ASN A N 1
ATOM 675 C CA . ASN A 1 86 ? -1.734 3.917 -10.363 1.00 89.75 86 ASN A CA 1
ATOM 676 C C . ASN A 1 86 ? -2.916 3.481 -9.472 1.00 89.75 86 ASN A C 1
ATOM 678 O O . ASN A 1 86 ? -4.064 3.434 -9.937 1.00 89.75 86 ASN A O 1
ATOM 682 N N . PRO A 1 87 ? -2.660 3.112 -8.203 1.00 92.38 87 PRO A N 1
ATOM 683 C CA . PRO A 1 87 ? -3.701 2.647 -7.293 1.00 92.38 87 PRO A CA 1
ATOM 684 C C . PRO A 1 87 ? -4.751 3.735 -7.033 1.00 92.38 87 PRO A C 1
ATOM 686 O O . PRO A 1 87 ? -4.437 4.883 -6.721 1.00 92.38 87 PRO A O 1
ATOM 689 N N . LYS A 1 88 ? -6.036 3.373 -7.122 1.00 95.00 88 LYS A N 1
ATOM 690 C CA . LYS A 1 88 ? -7.145 4.316 -6.918 1.00 95.00 88 LYS A CA 1
ATOM 691 C C . LYS A 1 88 ? -7.561 4.357 -5.450 1.00 95.00 88 LYS A C 1
ATOM 693 O O . LYS A 1 88 ? -7.904 3.323 -4.880 1.00 95.00 88 LYS A O 1
ATOM 698 N N . LEU A 1 89 ? -7.684 5.560 -4.875 1.00 94.88 89 LEU A N 1
ATOM 699 C CA . LEU A 1 89 ? -8.141 5.739 -3.483 1.00 94.88 89 LEU A CA 1
ATOM 700 C C . LEU A 1 89 ? -9.462 5.041 -3.184 1.00 94.88 89 LEU A C 1
ATOM 702 O O . LEU A 1 89 ? -9.621 4.480 -2.108 1.00 94.88 89 LEU A O 1
ATOM 706 N N . LYS A 1 90 ? -10.400 5.043 -4.139 1.00 95.62 90 LYS A N 1
ATOM 707 C CA . LYS A 1 90 ? -11.682 4.358 -3.959 1.00 95.62 90 LYS A CA 1
ATOM 708 C C . LYS A 1 90 ? -11.485 2.873 -3.624 1.00 95.62 90 LYS A C 1
ATOM 710 O O . LYS A 1 90 ? -12.109 2.392 -2.691 1.00 95.62 90 LYS A O 1
ATOM 715 N N . GLN A 1 91 ? -10.601 2.175 -4.340 1.00 96.44 91 GLN A N 1
ATOM 716 C CA . GLN A 1 91 ? -10.349 0.747 -4.114 1.00 96.44 91 GLN A CA 1
ATOM 717 C C . GLN A 1 91 ? -9.664 0.505 -2.766 1.00 96.44 91 GLN A C 1
ATOM 719 O O . GLN A 1 91 ? -10.021 -0.432 -2.061 1.00 96.44 91 GLN A O 1
ATOM 724 N N . VAL A 1 92 ? -8.736 1.385 -2.379 1.00 96.69 92 VAL A N 1
ATOM 725 C CA . VAL A 1 92 ? -8.082 1.341 -1.062 1.00 96.69 92 VAL A CA 1
ATOM 726 C C . VAL A 1 92 ? -9.096 1.517 0.062 1.00 96.69 92 VAL A C 1
ATOM 728 O O . VAL A 1 92 ? -9.107 0.735 1.007 1.00 96.69 92 VAL A O 1
ATOM 731 N N . TYR A 1 93 ? -9.988 2.497 -0.053 1.00 96.75 93 TYR A N 1
ATOM 732 C CA . TYR A 1 93 ? -11.032 2.734 0.940 1.00 96.75 93 TYR A CA 1
ATOM 733 C C . TYR A 1 93 ? -12.018 1.569 1.033 1.00 96.75 93 TYR A C 1
ATOM 735 O O . TYR A 1 93 ? -12.341 1.142 2.139 1.00 96.75 93 TYR A O 1
ATOM 743 N N . ASP A 1 94 ? -12.454 1.029 -0.107 1.00 96.44 94 ASP A N 1
ATOM 744 C CA . ASP A 1 94 ? -13.350 -0.128 -0.151 1.00 96.44 94 ASP A CA 1
ATOM 745 C C . ASP A 1 94 ? -12.686 -1.356 0.514 1.00 96.44 94 ASP A C 1
ATOM 747 O O . ASP A 1 94 ? -13.330 -2.072 1.283 1.00 96.44 94 ASP A O 1
ATOM 751 N N . ALA A 1 95 ? -11.384 -1.570 0.287 1.00 97.12 95 ALA A N 1
ATOM 752 C CA . ALA A 1 95 ? -10.616 -2.655 0.898 1.00 97.12 95 ALA A CA 1
ATOM 753 C C . ALA A 1 95 ? -10.423 -2.477 2.415 1.00 97.12 95 ALA A C 1
ATOM 755 O O . ALA A 1 95 ? -10.606 -3.435 3.164 1.00 97.12 95 ALA A O 1
ATOM 756 N N . LEU A 1 96 ? -10.108 -1.265 2.886 1.00 96.44 96 LEU A N 1
ATOM 757 C CA . LEU A 1 96 ? -10.001 -0.964 4.320 1.00 96.44 96 LEU A CA 1
ATOM 758 C C . LEU A 1 96 ? -11.338 -1.158 5.041 1.00 96.44 96 LEU A C 1
ATOM 760 O O . LEU A 1 96 ? -11.382 -1.793 6.094 1.00 96.44 96 LEU A O 1
ATOM 764 N N . ALA A 1 97 ? -12.434 -0.683 4.448 1.00 95.06 97 ALA A N 1
ATOM 765 C CA . ALA A 1 97 ? -13.773 -0.883 4.992 1.00 95.06 97 ALA A CA 1
ATOM 766 C C . ALA A 1 97 ? -14.147 -2.376 5.042 1.00 95.06 97 ALA A C 1
ATOM 768 O O . ALA A 1 97 ? -14.625 -2.856 6.069 1.00 95.06 97 ALA A O 1
ATOM 769 N N . LYS A 1 98 ? -13.864 -3.142 3.976 1.00 96.06 98 LYS A N 1
ATOM 770 C CA . LYS A 1 98 ? -14.053 -4.608 3.941 1.00 96.06 98 LYS A CA 1
ATOM 771 C C . LYS A 1 98 ? -13.210 -5.322 5.003 1.00 96.06 98 LYS A C 1
ATOM 773 O O . LYS A 1 98 ? -13.660 -6.315 5.568 1.00 96.06 98 LYS A O 1
ATOM 778 N N . ALA A 1 99 ? -12.012 -4.814 5.290 1.00 94.94 99 ALA A N 1
ATOM 779 C CA . ALA A 1 99 ? -11.128 -5.324 6.336 1.00 94.94 99 ALA A CA 1
ATOM 780 C C . ALA A 1 99 ? -11.548 -4.905 7.761 1.00 94.94 99 ALA A C 1
ATOM 782 O O . ALA A 1 99 ? -10.907 -5.314 8.727 1.00 94.94 99 ALA A O 1
ATOM 783 N N . GLY A 1 100 ? -12.625 -4.124 7.904 1.00 94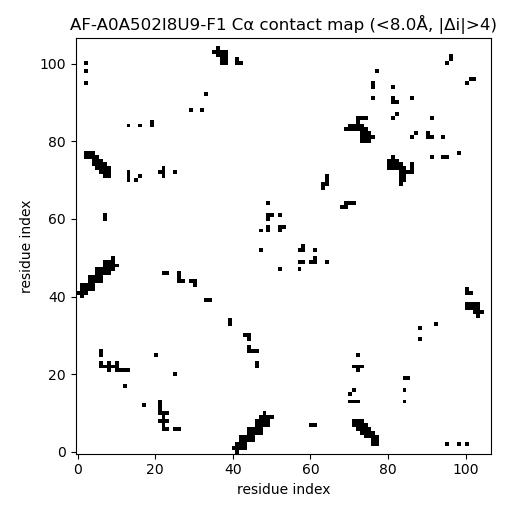.38 100 GLY A N 1
ATOM 784 C CA . GLY A 1 100 ? -13.191 -3.730 9.193 1.00 94.38 100 GLY A CA 1
ATOM 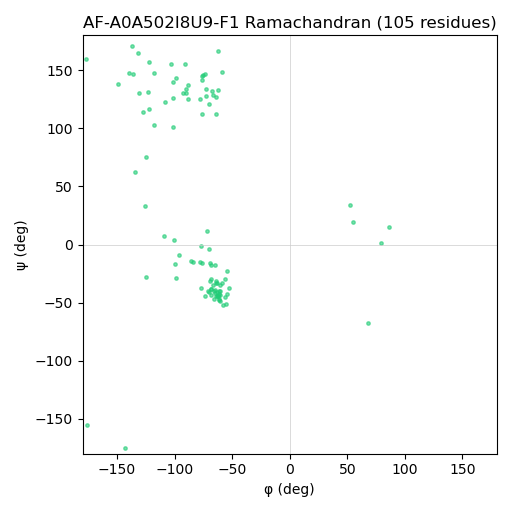785 C C . GLY A 1 100 ? -12.559 -2.487 9.819 1.00 94.38 100 GLY A C 1
ATOM 786 O O . GLY A 1 100 ? -12.764 -2.250 11.007 1.00 94.38 100 GLY A O 1
ATOM 787 N N . VAL A 1 101 ? -11.803 -1.694 9.053 1.00 95.50 101 VAL A N 1
ATOM 788 C CA . VAL A 1 101 ? -11.277 -0.408 9.530 1.00 95.50 101 VAL A CA 1
ATOM 789 C C . VAL A 1 101 ? -12.416 0.606 9.614 1.00 95.50 101 VAL A C 1
ATOM 791 O O . VAL A 1 101 ? -13.157 0.816 8.652 1.00 95.50 101 VAL A O 1
ATOM 794 N N . GLN A 1 102 ? -12.557 1.244 10.771 1.00 95.06 102 GLN A N 1
ATOM 795 C CA . GLN A 1 102 ? -13.641 2.176 11.058 1.00 95.06 102 GLN A CA 1
ATOM 796 C C . GLN A 1 102 ? -13.430 3.526 10.378 1.00 95.06 102 GLN A C 1
ATOM 798 O O . GLN A 1 102 ? -12.315 4.051 10.325 1.00 95.06 102 GLN A O 1
ATOM 803 N N . HIS A 1 103 ? -14.528 4.102 9.894 1.00 93.88 103 HIS A N 1
ATOM 804 C CA . HIS A 1 103 ? -14.560 5.472 9.401 1.00 93.88 103 HIS A CA 1
ATOM 805 C C . HIS A 1 103 ? -14.563 6.474 10.556 1.00 93.88 103 HIS A C 1
ATOM 807 O O . HIS A 1 103 ? -15.228 6.252 11.566 1.00 93.88 103 HIS A O 1
ATOM 813 N N . LEU A 1 104 ? -13.899 7.614 10.366 1.00 91.75 104 LEU A N 1
ATOM 814 C CA . LEU A 1 104 ? -13.933 8.716 11.335 1.00 91.75 104 LEU A CA 1
ATOM 815 C C . LEU A 1 104 ? -15.340 9.307 11.496 1.00 91.75 104 LEU A C 1
ATOM 817 O O . LEU A 1 104 ? -15.704 9.704 12.593 1.00 91.75 104 LEU A O 1
ATOM 821 N N . ASP A 1 105 ? -16.151 9.297 10.435 1.00 86.69 105 ASP A N 1
ATOM 822 C CA . ASP A 1 105 ? -17.530 9.814 10.454 1.00 86.69 105 ASP A CA 1
ATOM 823 C C . ASP A 1 105 ? -18.507 8.944 11.279 1.00 86.69 105 ASP A C 1
ATOM 825 O O . ASP A 1 105 ? -19.691 9.262 11.379 1.00 86.69 105 ASP A O 1
ATOM 829 N N . GLN A 1 106 ? -18.042 7.806 11.804 1.00 70.75 106 GLN A N 1
ATOM 830 C CA . GLN A 1 106 ? -18.829 6.847 12.590 1.00 70.75 106 GLN A CA 1
ATOM 831 C C . GLN A 1 106 ? -18.442 6.837 14.079 1.00 70.75 106 GLN A C 1
ATOM 833 O O . GLN A 1 106 ? -18.915 5.970 14.818 1.00 70.75 106 GLN A O 1
ATOM 838 N N . LEU A 1 107 ? -17.580 7.770 14.498 1.00 60.75 107 LEU A N 1
ATOM 839 C CA . LEU A 1 107 ? -17.174 8.015 15.885 1.00 60.75 107 LEU A CA 1
ATOM 840 C C . LEU A 1 107 ? -17.941 9.203 16.474 1.00 60.75 107 LEU A C 1
ATOM 842 O O . LEU A 1 107 ? -18.286 9.116 17.673 1.00 60.75 107 LEU A O 1
#

InterPro domains:
  IPR009190 Protein of unknown function DUF1462 [PF07315] (7-96)
  IPR036249 Thioredoxin-like superfamily [SSF52833] (2-101)
  IPR038218 YuzD-like superfamily [G3DSA:3.40.30.30] (1-102)

Nearest PDB structures (foldseek):
  1xg8-assembly1_A  TM=8.983E-01  e=1.266E-09  Staphylococcus aureus subsp. aureus N315
  2ht9-assembly1_B  TM=5.094E-01  e=3.629E-01  Homo sapiens
  3ctg-assembly1_A  TM=4.553E-01  e=2.016E-01  Saccharomyces cerevisiae
  8plw-assembly1_A  TM=4.873E-01  e=3.400E-01  Schistosoma mansoni
  5gtx-assembly2_B  TM=5.310E-01  e=7.447E-01  Polygonaceae

Foldseek 3Di:
DAKEWEFEDAPDAWPVQVPADASVVVQVVLLVLCVQWFDNVRYHYDYAYLVDGDDPLSVVVSVCVVVVNFAPRWIDIPNDTQDHSDHDSVSVVVRCVVVVTDTPVVD